Protein AF-A0A9E8QUT2-F1 (afdb_monomer_lite)

Secondary structure (DSSP, 8-state):
-PPPHHHHHHHHH---HHHHHHHH-PSS-EEEE-SSSEEEEE-SHHHHHHHHHTTTTSTT-EEEE-TT--HHHHHHHHHHHHHHS-TT-EEEEEEEETTEEEEEEEE-TT----

pLDDT: mean 87.45, std 14.87, range [41.66, 98.44]

Foldseek 3Di:
DDDDPVNVVVVVVPDALLNLVLVLVDPFWKWKFQLAAEIEIENDVVSLVVVVVVVACHPSMHIGTCVVNDSVRVSVVSVVRQVSHDQQHFYWYWYADPNDIDIGTSGHRNRDRD

Sequence (114 aa):
MKMNAYMADRAASGHAPWDLVEGALVSPAGIAWDGCHSIHVLTDPEEVGRTRSYGYGEKDTHLTVRGLRNTEELLNTVRNWFDDSCGMRFVSASGTKDGQHEITTLIAQFEEAF

Radius of gyration: 13.81 Å; chains: 1; bounding box: 34×26×42 Å

Structure (mmCIF, N/CA/C/O backbone):
data_AF-A0A9E8QUT2-F1
#
_entry.id   AF-A0A9E8QUT2-F1
#
loop_
_atom_site.group_PDB
_atom_site.id
_atom_site.type_symbol
_atom_site.label_atom_id
_atom_site.label_alt_id
_atom_site.label_comp_id
_atom_site.label_asym_id
_atom_site.label_entity_id
_atom_site.label_seq_id
_atom_site.pdbx_PDB_ins_code
_atom_site.Cartn_x
_atom_site.Cartn_y
_atom_site.Cartn_z
_atom_site.occupancy
_atom_site.B_iso_or_equiv
_atom_site.auth_seq_id
_atom_site.auth_comp_id
_atom_site.auth_asym_id
_atom_site.auth_atom_id
_atom_site.pdbx_PDB_model_num
ATOM 1 N N . MET A 1 1 ? -9.379 -9.190 26.673 1.00 41.66 1 MET A N 1
ATOM 2 C CA . MET A 1 1 ? -8.380 -8.883 25.627 1.00 41.66 1 MET A CA 1
ATOM 3 C C . MET A 1 1 ? -7.904 -7.457 25.876 1.00 41.66 1 MET A C 1
ATOM 5 O O . MET A 1 1 ? -8.758 -6.591 25.999 1.00 41.66 1 MET A O 1
ATOM 9 N N . LYS A 1 2 ? -6.607 -7.212 26.110 1.00 42.53 2 LYS A N 1
ATOM 10 C CA . LYS A 1 2 ? -6.103 -5.841 26.315 1.00 42.53 2 LYS A CA 1
ATOM 11 C C . LYS A 1 2 ? -5.917 -5.194 24.944 1.00 42.53 2 LYS A C 1
ATOM 13 O O . LYS A 1 2 ? -5.258 -5.789 24.097 1.00 42.53 2 LYS A O 1
ATOM 18 N N . MET A 1 3 ? -6.509 -4.021 24.739 1.00 43.28 3 MET A N 1
ATOM 19 C CA . MET A 1 3 ? -6.305 -3.229 23.526 1.00 43.28 3 MET A CA 1
ATOM 20 C C . MET A 1 3 ? -4.813 -2.872 23.421 1.00 43.28 3 MET A C 1
ATOM 22 O O . MET A 1 3 ? -4.233 -2.393 24.398 1.00 43.28 3 MET A O 1
ATOM 26 N N . ASN A 1 4 ? -4.182 -3.142 22.277 1.00 53.44 4 ASN A N 1
ATOM 27 C CA . ASN A 1 4 ? -2.802 -2.726 22.016 1.00 53.44 4 ASN A CA 1
ATOM 28 C C . ASN A 1 4 ? -2.737 -1.185 22.002 1.00 53.44 4 ASN A C 1
ATOM 30 O O . ASN A 1 4 ? -3.652 -0.544 21.488 1.00 53.44 4 ASN A O 1
ATOM 34 N N . ALA A 1 5 ? -1.668 -0.593 22.541 1.00 52.84 5 ALA A N 1
ATOM 35 C CA . ALA A 1 5 ? -1.459 0.858 22.590 1.00 52.84 5 ALA A CA 1
ATOM 36 C C . ALA A 1 5 ? -1.593 1.526 21.207 1.00 52.84 5 ALA A C 1
ATOM 38 O O . ALA A 1 5 ? -2.113 2.630 21.109 1.00 52.84 5 ALA A O 1
ATOM 39 N N . TYR A 1 6 ? -1.225 0.811 20.141 1.00 53.25 6 TYR A N 1
ATOM 40 C CA . TYR A 1 6 ? -1.415 1.241 18.754 1.00 53.25 6 TYR A CA 1
ATOM 41 C C . TYR A 1 6 ? -2.897 1.425 18.362 1.00 53.25 6 TYR A C 1
ATOM 43 O O . TYR A 1 6 ? -3.266 2.418 17.744 1.00 53.25 6 TYR A O 1
ATOM 51 N N . MET A 1 7 ? -3.769 0.500 18.777 1.00 55.38 7 MET A N 1
ATOM 52 C CA . MET A 1 7 ? -5.215 0.586 18.519 1.00 55.38 7 MET A CA 1
ATOM 53 C C . MET A 1 7 ? -5.867 1.706 19.339 1.00 55.38 7 MET A C 1
ATOM 55 O O . MET A 1 7 ? -6.823 2.334 18.894 1.00 55.38 7 MET A O 1
ATOM 59 N N . ALA A 1 8 ? -5.343 1.963 20.543 1.00 53.50 8 ALA A N 1
ATOM 60 C CA . ALA A 1 8 ? -5.809 3.050 21.397 1.00 53.50 8 ALA A CA 1
ATOM 61 C C . ALA A 1 8 ? -5.459 4.435 20.820 1.00 53.50 8 ALA A C 1
ATOM 63 O O . ALA A 1 8 ? -6.277 5.346 20.912 1.00 53.50 8 ALA A O 1
ATOM 64 N N . ASP A 1 9 ? -4.288 4.577 20.193 1.00 53.84 9 ASP A N 1
ATOM 65 C CA . ASP A 1 9 ? -3.853 5.814 19.532 1.00 53.84 9 ASP A CA 1
ATOM 66 C C . ASP A 1 9 ? -4.640 6.091 18.234 1.00 53.84 9 ASP A C 1
ATOM 68 O O . ASP A 1 9 ? -5.104 7.208 18.010 1.00 53.84 9 ASP A O 1
ATOM 72 N N . ARG A 1 10 ? -4.927 5.055 17.426 1.00 58.53 10 ARG A N 1
ATOM 73 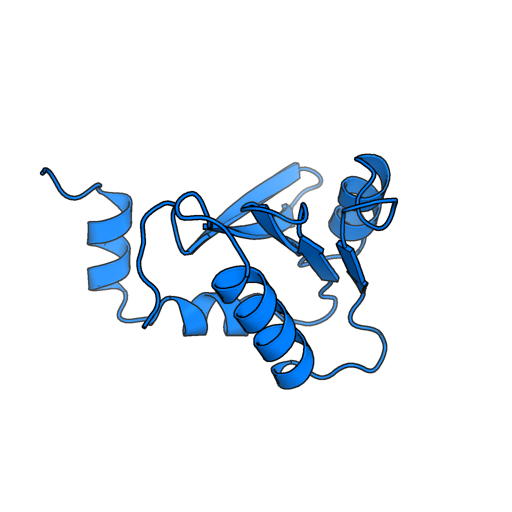C CA . ARG A 1 10 ? -5.795 5.182 16.233 1.00 58.53 10 ARG A CA 1
ATOM 74 C C . ARG A 1 10 ? -7.234 5.562 16.559 1.00 58.53 10 ARG A C 1
ATOM 76 O O . ARG A 1 10 ? -7.813 6.409 15.887 1.00 58.53 10 ARG A O 1
ATOM 83 N N . ALA A 1 11 ? -7.811 4.968 17.603 1.00 55.25 11 ALA A N 1
ATOM 84 C CA . ALA A 1 11 ? -9.147 5.346 18.057 1.00 55.25 11 ALA A CA 1
ATOM 85 C C . ALA A 1 11 ? -9.213 6.825 18.488 1.00 55.25 11 ALA A C 1
ATOM 87 O O . ALA A 1 11 ? -10.272 7.443 18.402 1.00 55.25 11 ALA A O 1
ATOM 88 N N . ALA A 1 12 ? -8.086 7.401 18.925 1.00 52.28 12 ALA A N 1
ATOM 89 C CA . ALA A 1 12 ? -7.980 8.799 19.328 1.00 52.28 12 ALA A CA 1
ATOM 90 C C . ALA A 1 12 ? -7.715 9.763 18.153 1.00 52.28 12 ALA A C 1
ATOM 92 O O . ALA A 1 12 ? -8.096 10.930 18.243 1.00 52.28 12 ALA A O 1
ATOM 93 N N . SER A 1 13 ? -7.100 9.302 17.054 1.00 57.72 13 SER A N 1
ATOM 94 C CA . SER A 1 13 ? -6.804 10.131 15.873 1.00 57.72 13 SER A CA 1
ATOM 95 C C . SER A 1 13 ? -7.995 10.314 14.923 1.00 57.72 13 SER A C 1
ATOM 97 O O . SER A 1 13 ? -7.937 11.171 14.041 1.00 57.72 13 SER A O 1
ATOM 99 N N . GLY A 1 14 ? -9.075 9.543 15.099 1.00 55.66 14 GLY A N 1
ATOM 100 C CA . GLY A 1 14 ? -10.363 9.734 14.421 1.00 55.66 14 GLY A CA 1
ATOM 101 C C . GLY A 1 14 ? -10.402 9.384 12.929 1.00 55.66 14 GLY A C 1
ATOM 102 O O . GLY A 1 14 ? -11.434 9.607 12.303 1.00 55.66 14 GLY A O 1
ATOM 103 N N . HIS A 1 15 ? -9.322 8.844 12.359 1.00 61.34 15 HIS A N 1
ATOM 104 C CA . HIS A 1 15 ? -9.282 8.422 10.956 1.00 61.34 15 HIS A CA 1
ATOM 105 C C . HIS A 1 15 ? -9.734 6.966 10.837 1.00 61.34 15 HIS A C 1
ATOM 107 O O . HIS A 1 15 ? -9.195 6.091 11.524 1.00 61.34 15 HIS A O 1
ATOM 113 N N . ALA A 1 16 ? -10.697 6.691 9.954 1.00 83.25 16 ALA A N 1
ATOM 114 C CA . ALA A 1 16 ? -11.074 5.319 9.651 1.00 83.25 16 ALA A CA 1
ATOM 115 C C . ALA A 1 16 ? -9.873 4.581 9.024 1.00 83.25 16 ALA A C 1
ATOM 117 O O . ALA A 1 16 ? -9.017 5.214 8.397 1.00 83.25 16 ALA A O 1
ATOM 118 N N . PRO A 1 17 ? -9.770 3.244 9.154 1.00 86.62 17 PRO A N 1
ATOM 119 C CA . PRO A 1 17 ? -8.620 2.507 8.633 1.00 86.62 17 PRO A CA 1
ATOM 120 C C . PRO A 1 17 ? -8.360 2.759 7.147 1.00 86.62 17 PRO A C 1
ATOM 122 O O . PRO A 1 17 ? -7.218 2.950 6.727 1.00 86.62 17 PRO A O 1
ATOM 125 N N . TRP A 1 18 ? -9.442 2.871 6.381 1.00 92.56 18 TRP A N 1
ATOM 126 C CA . TRP A 1 18 ? -9.405 3.158 4.957 1.00 92.56 18 TRP A CA 1
ATOM 127 C C . TRP A 1 18 ? -8.990 4.586 4.600 1.00 92.56 18 TRP A C 1
ATOM 129 O O . TRP A 1 18 ? -8.383 4.759 3.546 1.00 92.56 18 TRP A O 1
ATOM 139 N N . ASP A 1 19 ? -9.212 5.572 5.471 1.00 91.56 19 ASP A N 1
ATOM 140 C CA . ASP A 1 19 ? -8.754 6.949 5.239 1.00 91.56 19 ASP A CA 1
ATOM 141 C C . ASP A 1 19 ? -7.220 7.009 5.232 1.00 91.56 19 ASP A C 1
ATOM 143 O O . ASP A 1 19 ? -6.617 7.738 4.445 1.00 91.56 19 ASP A O 1
ATOM 147 N N . LEU A 1 20 ? -6.560 6.201 6.075 1.00 92.19 20 LEU A N 1
ATOM 148 C CA . LEU A 1 20 ? -5.096 6.112 6.076 1.00 92.19 20 LEU A CA 1
ATOM 149 C C . LEU A 1 20 ? -4.562 5.396 4.835 1.00 92.19 20 LEU A C 1
ATOM 151 O O . LEU A 1 20 ? -3.520 5.785 4.310 1.00 92.19 20 LEU A O 1
ATOM 155 N N . VAL A 1 21 ? -5.262 4.362 4.359 1.00 94.56 21 VAL A N 1
ATOM 156 C CA . VAL A 1 21 ? -4.905 3.681 3.106 1.00 94.56 21 VAL A CA 1
ATOM 157 C C . VAL A 1 21 ? -5.029 4.641 1.930 1.00 94.56 21 VAL A C 1
ATOM 159 O O . VAL A 1 21 ? -4.091 4.767 1.148 1.00 94.56 21 VAL A O 1
ATOM 162 N N . GLU A 1 22 ? -6.145 5.362 1.830 1.00 93.81 22 GLU A N 1
ATOM 163 C CA . GLU A 1 22 ? -6.355 6.373 0.796 1.00 93.81 22 GLU A CA 1
ATOM 164 C C . GLU A 1 22 ? -5.298 7.483 0.863 1.00 93.81 22 GLU A C 1
ATOM 166 O O . GLU A 1 22 ? -4.687 7.818 -0.154 1.00 93.81 22 GLU A O 1
ATOM 171 N N . GLY A 1 23 ? -5.012 7.993 2.065 1.00 92.06 23 GLY A N 1
ATOM 172 C CA . GLY A 1 23 ? -3.983 9.006 2.291 1.00 92.06 23 GLY A CA 1
ATOM 173 C C . GLY A 1 23 ? -2.565 8.543 1.941 1.00 92.06 23 GLY A C 1
ATOM 174 O O . GLY A 1 23 ? -1.743 9.359 1.532 1.00 92.06 23 GLY A O 1
ATOM 175 N N . ALA A 1 24 ? -2.269 7.244 2.047 1.00 93.44 24 ALA A N 1
ATOM 176 C CA . ALA A 1 24 ? -0.977 6.679 1.657 1.00 93.44 24 ALA A CA 1
ATOM 177 C C . ALA A 1 24 ? -0.834 6.486 0.138 1.00 93.44 24 ALA A C 1
ATOM 179 O O . ALA A 1 24 ? 0.284 6.410 -0.370 1.00 93.44 24 ALA A O 1
ATOM 180 N N . LEU A 1 25 ? -1.936 6.448 -0.617 1.00 93.31 25 LEU A N 1
ATOM 181 C CA . LEU A 1 25 ? -1.937 6.287 -2.077 1.00 93.31 25 LEU A CA 1
ATOM 182 C C . LEU A 1 25 ? -1.566 7.585 -2.821 1.00 93.31 25 LEU A C 1
ATOM 184 O O . LEU A 1 25 ? -2.069 7.858 -3.917 1.00 93.31 25 LEU A O 1
ATOM 188 N N . VAL A 1 26 ? -0.660 8.385 -2.259 1.00 82.38 26 VAL A N 1
ATOM 189 C CA . VAL A 1 26 ? -0.125 9.607 -2.869 1.00 82.38 26 VAL A CA 1
ATOM 190 C C . VAL A 1 26 ? 0.900 9.287 -3.952 1.00 82.38 26 VAL A C 1
ATOM 192 O O . VAL A 1 26 ? 1.620 8.297 -3.896 1.00 82.38 26 VAL A O 1
ATOM 195 N N . SER A 1 27 ? 0.946 10.117 -4.992 1.00 70.88 27 SER A N 1
ATOM 196 C CA . SER A 1 27 ? 1.872 9.904 -6.103 1.00 70.88 27 SER A CA 1
ATOM 197 C C . SER A 1 27 ? 3.316 10.254 -5.708 1.00 70.88 27 SER A C 1
ATOM 199 O O . SER A 1 27 ? 3.520 11.332 -5.150 1.00 70.88 27 SER A O 1
ATOM 201 N N . PRO A 1 28 ? 4.320 9.448 -6.106 1.00 71.19 28 PRO A N 1
ATOM 202 C CA . PRO A 1 28 ? 4.201 8.181 -6.833 1.00 71.19 28 PRO A CA 1
ATOM 203 C C . PRO A 1 28 ? 3.904 7.003 -5.891 1.00 71.19 28 PRO A C 1
ATOM 205 O O . PRO A 1 28 ? 4.718 6.675 -5.042 1.00 71.19 28 PRO A O 1
ATOM 208 N N . ALA A 1 29 ? 2.776 6.321 -6.109 1.00 79.38 29 ALA A N 1
ATOM 209 C CA . ALA A 1 29 ? 2.406 5.135 -5.339 1.00 79.38 29 ALA A CA 1
ATOM 210 C C . ALA A 1 29 ? 2.571 3.848 -6.168 1.00 79.38 29 ALA A C 1
ATOM 212 O O . ALA A 1 29 ? 2.308 3.819 -7.375 1.00 79.38 29 ALA A O 1
ATOM 213 N N . GLY A 1 30 ? 2.954 2.760 -5.517 1.00 95.38 30 GLY A N 1
ATOM 214 C CA . GLY A 1 30 ? 2.722 1.388 -5.955 1.00 95.38 30 GLY A CA 1
ATOM 215 C C . GLY A 1 30 ? 1.889 0.646 -4.916 1.00 95.38 30 GLY A C 1
ATOM 216 O O . GLY A 1 30 ? 1.748 1.104 -3.788 1.00 95.38 30 GLY A O 1
ATOM 217 N N . ILE A 1 31 ? 1.332 -0.497 -5.288 1.00 98.00 31 ILE A N 1
ATOM 218 C CA . ILE A 1 31 ? 0.674 -1.415 -4.360 1.00 98.00 31 ILE A CA 1
ATOM 219 C C . ILE A 1 31 ? 1.147 -2.839 -4.636 1.00 98.00 31 ILE A C 1
ATOM 221 O O . ILE A 1 31 ? 1.360 -3.211 -5.794 1.00 98.00 31 ILE A O 1
ATOM 225 N N . ALA A 1 32 ? 1.309 -3.633 -3.587 1.00 98.19 32 ALA A N 1
ATOM 226 C CA . ALA A 1 32 ? 1.739 -5.018 -3.681 1.00 98.19 32 ALA A CA 1
ATOM 227 C C . ALA A 1 32 ? 0.930 -5.916 -2.744 1.00 98.19 32 ALA A C 1
ATOM 229 O O . ALA A 1 32 ? 0.497 -5.466 -1.685 1.00 98.19 32 ALA A O 1
ATOM 230 N N . TRP A 1 33 ? 0.733 -7.170 -3.140 1.00 98.44 33 TRP A N 1
ATOM 231 C CA . TRP A 1 33 ? 0.025 -8.178 -2.353 1.00 98.44 33 TRP A CA 1
ATOM 232 C C . TRP A 1 33 ? 0.669 -9.548 -2.532 1.00 98.44 33 TRP A C 1
ATOM 234 O O . TRP A 1 33 ? 1.025 -9.927 -3.649 1.00 98.44 33 TRP A O 1
ATOM 244 N N . ASP A 1 34 ? 0.839 -10.280 -1.433 1.00 97.31 34 ASP A N 1
ATOM 245 C CA . ASP A 1 34 ? 1.476 -11.605 -1.414 1.00 97.31 34 ASP A CA 1
ATOM 246 C C . ASP A 1 34 ? 0.548 -12.741 -1.877 1.00 97.31 34 ASP A C 1
ATOM 248 O O . ASP A 1 34 ? 0.947 -13.902 -1.856 1.00 97.31 34 ASP A O 1
ATOM 252 N N . GLY A 1 35 ? -0.690 -12.412 -2.262 1.00 96.56 35 GLY A N 1
ATOM 253 C CA . GLY A 1 35 ? -1.713 -13.384 -2.637 1.00 96.56 35 GLY A CA 1
ATOM 254 C C . GLY A 1 35 ? -2.445 -14.013 -1.445 1.00 96.56 35 GLY A C 1
ATOM 255 O O . GLY A 1 35 ? -3.211 -14.955 -1.645 1.00 96.56 35 GLY A O 1
ATOM 256 N N . CYS A 1 36 ? -2.221 -13.547 -0.205 1.00 96.62 36 CYS A N 1
ATOM 257 C CA . CYS A 1 36 ? -2.836 -14.150 0.977 1.00 96.62 36 CYS A CA 1
ATOM 258 C C . CYS A 1 36 ? -3.186 -13.199 2.134 1.00 96.62 36 CYS A C 1
ATOM 260 O O . CYS A 1 36 ? -4.296 -13.298 2.652 1.00 96.62 36 CYS A O 1
ATOM 262 N N . HIS A 1 37 ? -2.264 -12.372 2.633 1.00 96.62 37 HIS A N 1
ATOM 263 C CA . HIS A 1 37 ? -2.496 -11.551 3.836 1.00 96.62 37 HIS A CA 1
ATOM 264 C C . HIS A 1 37 ? -1.588 -10.323 3.996 1.00 96.62 37 HIS A C 1
ATOM 266 O O . HIS A 1 37 ? -1.863 -9.484 4.854 1.00 96.62 37 HIS A O 1
ATOM 272 N N . SER A 1 38 ? -0.539 -10.172 3.192 1.00 97.25 38 SER A N 1
ATOM 273 C CA . SER A 1 38 ? 0.372 -9.026 3.285 1.00 97.25 38 SER A CA 1
ATOM 274 C C . SER A 1 38 ? 0.111 -8.062 2.137 1.00 97.25 38 SER A C 1
ATOM 276 O O . SER A 1 38 ? 0.373 -8.396 0.981 1.00 97.25 38 SER A O 1
ATOM 278 N N . ILE A 1 39 ? -0.414 -6.872 2.445 1.00 98.31 39 ILE A N 1
ATOM 279 C CA . ILE A 1 39 ? -0.671 -5.819 1.456 1.00 98.31 39 ILE A CA 1
ATOM 280 C C . ILE A 1 39 ? 0.182 -4.591 1.776 1.00 98.31 39 ILE A C 1
ATOM 282 O O . ILE A 1 39 ? 0.205 -4.105 2.909 1.00 98.31 39 ILE A O 1
ATOM 286 N N . HIS A 1 40 ? 0.862 -4.062 0.763 1.00 97.81 40 HIS A N 1
ATOM 287 C CA . HIS A 1 40 ? 1.788 -2.942 0.899 1.00 97.81 40 HIS A CA 1
ATOM 288 C C . HIS A 1 40 ? 1.426 -1.804 -0.056 1.00 97.81 40 HIS A C 1
ATOM 290 O O . HIS A 1 40 ? 1.276 -2.022 -1.255 1.00 97.81 40 HIS A O 1
ATOM 296 N N . VAL A 1 41 ? 1.337 -0.583 0.466 1.00 97.56 41 VAL A N 1
ATOM 297 C CA . VAL A 1 41 ? 1.327 0.671 -0.292 1.00 97.56 41 VAL A CA 1
ATOM 298 C C . VAL A 1 41 ? 2.760 1.195 -0.338 1.00 97.56 41 VAL A C 1
ATOM 300 O O . VAL A 1 41 ? 3.364 1.451 0.694 1.00 97.56 41 VAL A O 1
ATOM 303 N N . LEU A 1 42 ? 3.323 1.330 -1.530 1.00 96.94 42 LEU A N 1
ATOM 304 C CA . LEU A 1 42 ? 4.714 1.715 -1.766 1.00 96.94 42 LEU A CA 1
ATOM 305 C C . LEU A 1 42 ? 4.733 3.201 -2.124 1.00 96.94 42 LEU A C 1
ATOM 307 O O . LEU A 1 42 ? 4.272 3.559 -3.203 1.00 96.94 42 LEU A O 1
ATOM 311 N N . THR A 1 43 ? 5.196 4.070 -1.230 1.00 94.50 43 THR A N 1
ATOM 312 C CA . THR A 1 43 ? 5.004 5.530 -1.349 1.00 94.50 43 THR A CA 1
ATOM 313 C C . THR A 1 43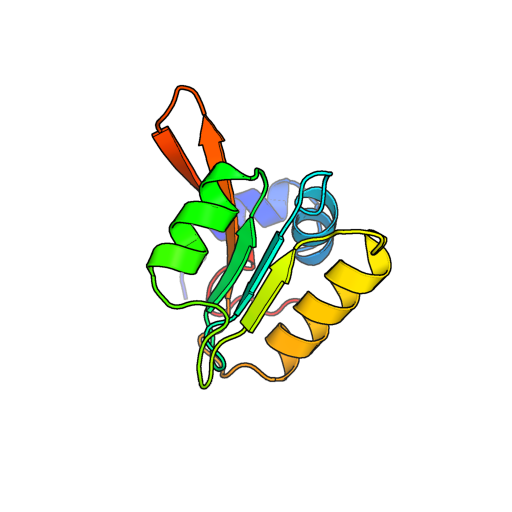 ? 6.061 6.236 -2.196 1.00 94.50 43 THR A C 1
ATOM 315 O O . THR A 1 43 ? 5.999 7.451 -2.380 1.00 94.50 43 THR A O 1
ATOM 318 N N . ASP A 1 44 ? 7.052 5.497 -2.691 1.00 93.56 44 ASP A N 1
ATOM 319 C CA . ASP A 1 44 ? 8.089 6.015 -3.572 1.00 93.56 44 ASP A CA 1
ATOM 320 C C . ASP A 1 44 ? 8.633 4.927 -4.524 1.00 93.56 44 ASP A C 1
ATOM 322 O O . ASP A 1 44 ? 8.365 3.730 -4.352 1.00 93.56 44 ASP A O 1
ATOM 326 N N . PRO A 1 45 ? 9.390 5.314 -5.570 1.00 93.38 45 PRO A N 1
ATOM 327 C CA . PRO A 1 45 ? 9.913 4.366 -6.549 1.00 93.38 45 PRO A CA 1
ATOM 328 C C . PRO A 1 45 ? 10.991 3.418 -6.005 1.00 93.38 45 PRO A C 1
ATOM 330 O O . PRO A 1 45 ? 11.183 2.344 -6.580 1.00 93.38 45 PRO A O 1
ATOM 333 N N . GLU A 1 46 ? 11.706 3.791 -4.939 1.00 94.62 46 GLU A N 1
ATOM 334 C CA . GLU A 1 46 ? 12.720 2.928 -4.331 1.00 94.62 46 GLU A CA 1
ATOM 335 C C . GLU A 1 46 ? 12.052 1.712 -3.688 1.00 94.62 46 GLU A C 1
ATOM 337 O O . GLU A 1 46 ? 12.468 0.577 -3.932 1.00 94.62 46 GLU A O 1
ATOM 342 N N . GLU A 1 47 ? 10.945 1.924 -2.978 1.00 95.44 47 GLU A N 1
ATOM 343 C CA . GLU A 1 47 ? 10.150 0.844 -2.392 1.00 95.44 47 GLU A CA 1
ATOM 344 C C . GLU A 1 47 ? 9.512 -0.058 -3.452 1.00 95.44 47 GLU A C 1
ATOM 346 O O . GLU A 1 47 ? 9.431 -1.273 -3.263 1.00 95.44 47 GLU A O 1
ATOM 351 N N . VAL A 1 48 ? 9.139 0.481 -4.619 1.00 95.19 48 VAL A N 1
ATOM 352 C CA . VAL A 1 48 ? 8.714 -0.340 -5.770 1.00 95.19 48 VAL A CA 1
ATOM 353 C C . VAL A 1 48 ? 9.841 -1.263 -6.234 1.00 95.19 48 VAL A C 1
ATOM 355 O O . VAL A 1 48 ? 9.616 -2.458 -6.441 1.00 95.19 48 VAL A O 1
ATOM 358 N N . GLY A 1 49 ? 11.055 -0.729 -6.392 1.00 94.44 49 GLY A N 1
ATOM 359 C CA . GLY A 1 49 ? 12.227 -1.513 -6.783 1.00 94.44 49 GLY A CA 1
ATOM 360 C C . GLY A 1 49 ? 12.580 -2.582 -5.750 1.00 94.44 49 GLY A C 1
ATOM 361 O O . GLY A 1 49 ? 12.796 -3.742 -6.106 1.00 94.44 49 GLY A O 1
ATOM 362 N N . ARG A 1 50 ? 12.569 -2.210 -4.467 1.00 95.44 50 ARG A N 1
ATOM 363 C CA . ARG A 1 50 ? 12.851 -3.113 -3.351 1.00 95.44 50 ARG A CA 1
ATOM 364 C C . ARG A 1 50 ? 11.826 -4.240 -3.262 1.00 95.44 50 ARG A C 1
ATOM 366 O O . ARG A 1 50 ? 12.210 -5.404 -3.233 1.00 95.44 50 ARG A O 1
ATOM 373 N N . THR A 1 51 ? 10.537 -3.919 -3.331 1.00 95.25 51 THR A N 1
ATOM 374 C CA . THR A 1 51 ? 9.452 -4.913 -3.281 1.00 95.25 51 THR A CA 1
ATOM 375 C C . THR A 1 51 ? 9.518 -5.866 -4.477 1.00 95.25 51 THR A C 1
ATOM 377 O O . THR A 1 51 ? 9.397 -7.079 -4.309 1.00 95.25 51 THR A O 1
ATOM 380 N N . ARG A 1 52 ? 9.816 -5.357 -5.682 1.00 95.88 52 ARG A N 1
ATOM 381 C CA . ARG A 1 52 ? 10.078 -6.209 -6.852 1.00 95.88 52 ARG A CA 1
ATOM 382 C C . ARG A 1 52 ? 11.261 -7.153 -6.624 1.00 95.88 52 ARG A C 1
ATOM 384 O O . ARG A 1 52 ? 11.182 -8.310 -7.013 1.00 95.88 52 ARG A O 1
ATOM 391 N N . SER A 1 53 ? 12.339 -6.692 -5.985 1.00 95.56 53 SER A N 1
ATOM 392 C CA . SER A 1 53 ? 13.507 -7.540 -5.686 1.00 95.56 53 SER A CA 1
ATOM 393 C C . SER A 1 53 ? 13.196 -8.694 -4.725 1.00 95.56 53 SER A C 1
ATOM 395 O O . SER A 1 53 ? 13.913 -9.691 -4.715 1.00 95.56 53 SER A O 1
ATOM 397 N N . TYR A 1 54 ? 12.104 -8.587 -3.960 1.00 94.19 54 TYR A N 1
ATOM 398 C CA . TYR A 1 54 ? 11.588 -9.657 -3.107 1.00 94.19 54 TYR A CA 1
ATOM 399 C C . TYR A 1 54 ? 10.685 -10.653 -3.855 1.00 94.19 54 TYR A C 1
ATOM 401 O O . TYR A 1 54 ? 10.173 -11.580 -3.235 1.00 94.19 54 TYR A O 1
ATOM 409 N N . GLY A 1 55 ? 10.488 -10.481 -5.167 1.00 94.31 55 GLY A N 1
ATOM 410 C CA . GLY A 1 55 ? 9.699 -11.379 -6.017 1.00 94.31 55 GLY A CA 1
ATOM 411 C C . GLY A 1 55 ? 8.234 -10.972 -6.199 1.00 94.31 55 GLY A C 1
ATOM 412 O O . GLY A 1 55 ? 7.477 -11.700 -6.836 1.00 94.31 55 GLY A O 1
ATOM 413 N N . TYR A 1 56 ? 7.804 -9.813 -5.683 1.00 95.19 56 TYR A N 1
ATOM 414 C CA . TYR A 1 56 ? 6.435 -9.342 -5.913 1.00 95.19 56 TYR A CA 1
ATOM 415 C C . TYR A 1 56 ? 6.199 -8.972 -7.381 1.00 95.19 56 TYR A C 1
ATOM 417 O O . TYR A 1 56 ? 6.986 -8.248 -8.000 1.00 95.19 56 TYR A O 1
ATOM 425 N N . GLY A 1 57 ? 5.055 -9.409 -7.910 1.00 92.38 57 GLY A N 1
ATOM 426 C CA . GLY A 1 57 ? 4.713 -9.294 -9.330 1.00 92.38 57 GLY A CA 1
ATOM 427 C C . GLY A 1 57 ? 5.160 -10.498 -10.162 1.00 92.38 57 GLY A C 1
ATOM 428 O O . GLY A 1 57 ? 5.023 -10.470 -11.386 1.00 92.38 57 GLY A O 1
ATOM 429 N N . GLU A 1 58 ? 5.685 -11.538 -9.512 1.00 92.50 58 GLU A N 1
ATOM 430 C CA . GLU A 1 58 ? 5.913 -12.857 -10.097 1.00 92.50 58 GLU A CA 1
ATOM 431 C C . GLU A 1 58 ? 4.742 -13.806 -9.779 1.00 92.50 58 GLU A C 1
ATOM 433 O O . GLU A 1 58 ? 3.645 -13.373 -9.428 1.00 92.50 58 GLU A O 1
ATOM 438 N N . LYS A 1 59 ? 4.935 -15.118 -9.950 1.00 88.12 59 LYS A N 1
ATOM 439 C CA . LYS A 1 59 ? 3.868 -16.107 -9.769 1.00 88.12 59 LYS A CA 1
ATOM 440 C C . LYS A 1 59 ? 3.260 -16.012 -8.360 1.00 88.12 59 LYS A C 1
ATOM 442 O O . LYS A 1 59 ? 3.990 -15.970 -7.376 1.00 88.12 59 LYS A O 1
ATOM 447 N N . ASP A 1 60 ? 1.930 -16.021 -8.298 1.00 90.50 60 ASP A N 1
ATOM 448 C 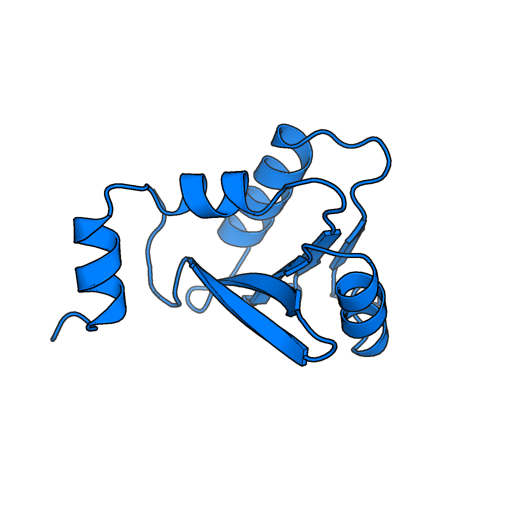CA . ASP A 1 60 ? 1.123 -16.028 -7.070 1.00 90.50 60 ASP A CA 1
ATOM 449 C C . ASP A 1 60 ? 1.253 -14.757 -6.194 1.00 90.50 60 ASP A C 1
ATOM 451 O O . ASP A 1 60 ? 0.682 -14.706 -5.110 1.00 90.50 60 ASP A O 1
ATOM 455 N N . THR A 1 61 ? 1.933 -13.704 -6.672 1.00 95.75 61 THR A N 1
ATOM 456 C CA . THR A 1 61 ? 2.014 -12.389 -6.009 1.00 95.75 61 THR A CA 1
ATOM 457 C C . THR A 1 61 ? 1.677 -11.260 -6.979 1.00 95.75 61 THR A C 1
ATOM 459 O O . THR A 1 61 ? 1.695 -11.415 -8.201 1.00 95.75 61 THR A O 1
ATOM 462 N N . HIS A 1 62 ? 1.379 -10.079 -6.445 1.00 97.38 62 HIS A N 1
ATOM 463 C CA . HIS A 1 62 ? 0.947 -8.937 -7.236 1.00 97.38 62 HIS A CA 1
ATOM 464 C C . HIS A 1 62 ? 1.781 -7.700 -6.927 1.00 97.38 62 HIS A C 1
ATOM 466 O O . HIS A 1 62 ? 2.062 -7.389 -5.773 1.00 97.38 62 HIS A O 1
ATOM 472 N N . LEU A 1 63 ? 2.134 -6.961 -7.978 1.00 97.12 63 LEU A N 1
ATOM 473 C CA . LEU A 1 63 ? 2.764 -5.649 -7.894 1.00 97.12 63 LEU A CA 1
ATOM 474 C C . LEU A 1 63 ? 2.170 -4.757 -8.981 1.00 97.12 63 LEU A C 1
ATOM 476 O O . LEU A 1 63 ? 2.326 -5.022 -10.173 1.00 97.12 63 LEU A O 1
ATOM 480 N N . THR A 1 64 ? 1.506 -3.683 -8.572 1.00 95.38 64 THR A N 1
ATOM 481 C CA . THR A 1 64 ? 0.959 -2.665 -9.469 1.00 95.38 64 THR A CA 1
ATOM 482 C C . THR A 1 64 ? 1.631 -1.335 -9.178 1.00 95.38 64 THR A C 1
ATOM 484 O O . THR A 1 64 ? 1.593 -0.838 -8.059 1.00 95.38 64 T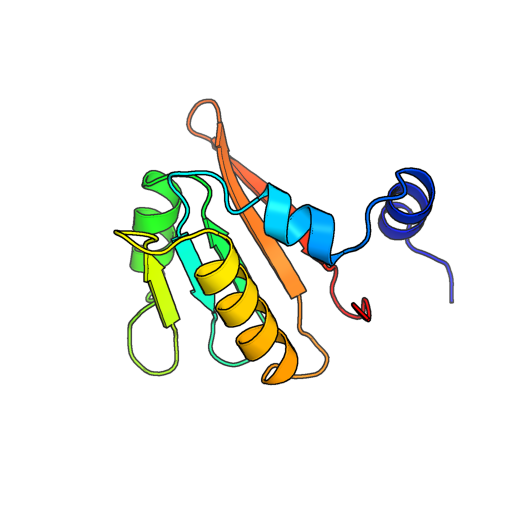HR A O 1
ATOM 487 N N . VAL A 1 65 ? 2.225 -0.724 -10.198 1.00 92.69 65 VAL A N 1
ATOM 488 C CA . VAL A 1 65 ? 2.703 0.664 -10.124 1.00 92.69 65 VAL A CA 1
ATOM 489 C C . VAL A 1 65 ? 1.573 1.575 -10.599 1.00 92.69 65 VAL A C 1
ATOM 491 O O . VAL A 1 65 ? 0.903 1.227 -11.573 1.00 92.69 65 VAL A O 1
ATOM 494 N N . ARG A 1 66 ? 1.356 2.730 -9.946 1.00 89.44 66 ARG A N 1
ATOM 495 C CA . ARG A 1 66 ? 0.244 3.653 -10.253 1.00 89.44 66 ARG A CA 1
ATOM 496 C C . ARG A 1 66 ? 0.092 3.917 -11.751 1.00 89.44 66 ARG A C 1
ATOM 498 O O . ARG A 1 66 ? -0.998 3.751 -12.286 1.00 89.44 66 ARG A O 1
ATOM 505 N N . GLY A 1 67 ? 1.169 4.284 -12.449 1.00 85.06 67 GLY A N 1
ATOM 506 C CA . GLY A 1 67 ? 1.086 4.635 -13.871 1.00 85.06 67 GLY A CA 1
ATOM 507 C C . GLY A 1 67 ? 0.045 5.738 -14.107 1.00 85.06 67 GLY A C 1
ATOM 508 O O . GLY A 1 67 ? 0.131 6.795 -13.489 1.00 85.06 67 GLY A O 1
ATOM 509 N N . LEU A 1 68 ? -0.947 5.475 -14.967 1.00 82.38 68 LEU A N 1
ATOM 510 C CA . LEU A 1 68 ? -2.082 6.377 -15.232 1.00 82.38 68 LEU A CA 1
ATOM 511 C C . LEU A 1 68 ? -3.290 6.160 -14.301 1.00 82.38 68 LEU A C 1
ATOM 513 O O . LEU A 1 68 ? -4.297 6.848 -14.454 1.00 82.38 68 LEU A O 1
ATOM 517 N N . ARG A 1 69 ? -3.213 5.213 -13.357 1.00 89.19 69 ARG A N 1
ATOM 518 C CA . ARG A 1 69 ? -4.312 4.909 -12.434 1.00 89.19 69 ARG A CA 1
ATOM 519 C C . ARG A 1 69 ? -4.533 6.056 -11.457 1.00 89.19 69 ARG A C 1
ATOM 521 O O . ARG A 1 69 ? -3.583 6.686 -10.972 1.00 89.19 69 ARG A O 1
ATOM 528 N N . ASN A 1 70 ? -5.795 6.315 -11.145 1.00 91.88 70 ASN A N 1
ATOM 529 C CA . ASN A 1 70 ? -6.161 7.293 -10.125 1.00 91.88 70 ASN A CA 1
ATOM 530 C C . ASN A 1 70 ? -6.151 6.661 -8.713 1.00 91.88 70 ASN A C 1
ATOM 532 O O . ASN A 1 70 ? -5.923 5.461 -8.552 1.00 91.88 70 ASN A O 1
ATOM 536 N N . THR A 1 71 ? -6.331 7.486 -7.676 1.00 93.19 71 THR A N 1
ATOM 537 C CA . THR A 1 71 ? -6.322 7.027 -6.274 1.00 93.19 71 THR A CA 1
ATOM 538 C C . THR A 1 71 ? -7.439 6.025 -5.995 1.00 93.19 71 THR A C 1
ATOM 540 O O . THR A 1 71 ? -7.186 5.006 -5.363 1.00 93.19 71 THR A O 1
ATOM 543 N N . GLU A 1 72 ? -8.643 6.281 -6.509 1.00 94.12 72 GLU A N 1
ATOM 544 C CA . GLU A 1 72 ? -9.823 5.434 -6.310 1.00 94.12 72 GLU A CA 1
ATOM 545 C C . GLU A 1 72 ? -9.617 4.028 -6.893 1.00 94.12 72 GLU A C 1
ATOM 547 O O . GLU A 1 72 ? -9.898 3.032 -6.234 1.00 94.12 72 GLU A O 1
ATOM 552 N N . GLU A 1 73 ? -9.043 3.917 -8.092 1.00 95.19 73 GLU A N 1
ATOM 553 C CA . GLU A 1 73 ? -8.728 2.630 -8.725 1.00 95.19 73 GLU A CA 1
ATOM 554 C C . GLU A 1 73 ? -7.740 1.796 -7.897 1.00 95.19 73 GLU A C 1
ATOM 556 O O . GLU A 1 73 ? -7.907 0.580 -7.756 1.00 95.19 73 GLU A O 1
ATOM 561 N N . LEU A 1 74 ? -6.703 2.432 -7.342 1.00 95.94 74 LEU A N 1
ATOM 562 C CA . LEU A 1 74 ? -5.738 1.748 -6.481 1.00 95.94 74 LEU A CA 1
ATOM 563 C C . LEU A 1 74 ? -6.363 1.370 -5.138 1.00 95.94 74 LEU A C 1
ATOM 565 O O . LEU A 1 74 ? -6.164 0.248 -4.681 1.00 95.94 74 LEU A O 1
ATOM 569 N N . LEU A 1 75 ? -7.151 2.266 -4.542 1.00 95.81 75 LEU A N 1
ATOM 570 C CA . LEU A 1 75 ? -7.85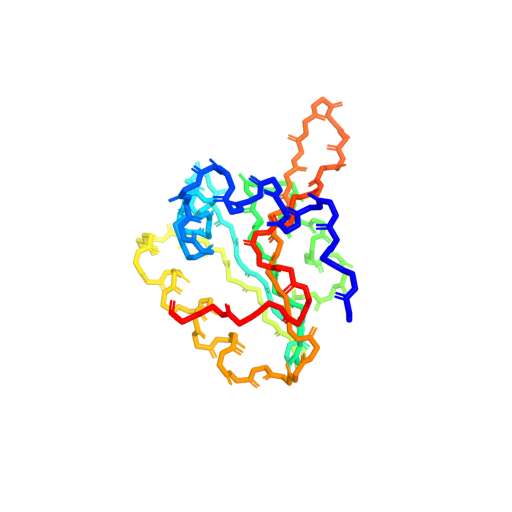2 2.014 -3.285 1.00 95.81 75 LEU A CA 1
ATOM 571 C C . LEU A 1 75 ? -8.815 0.833 -3.423 1.00 95.81 75 LEU A C 1
ATOM 573 O O . LEU A 1 75 ? -8.791 -0.075 -2.598 1.00 95.81 75 LEU A O 1
ATOM 577 N N . ASN A 1 76 ? -9.596 0.796 -4.502 1.00 96.38 76 ASN A N 1
ATOM 578 C CA . ASN A 1 76 ? -10.488 -0.320 -4.806 1.00 96.38 76 ASN A CA 1
ATOM 579 C C . ASN A 1 76 ? -9.713 -1.627 -5.016 1.00 96.38 76 ASN A C 1
ATOM 581 O O . ASN A 1 76 ? -10.158 -2.681 -4.575 1.00 96.38 76 ASN A O 1
ATOM 585 N N . THR A 1 77 ? -8.526 -1.572 -5.627 1.00 97.44 77 THR A N 1
ATOM 586 C CA . THR A 1 77 ? -7.664 -2.758 -5.764 1.00 97.44 77 THR A CA 1
ATOM 587 C C . THR A 1 77 ? -7.192 -3.270 -4.400 1.00 97.44 77 THR A C 1
ATOM 589 O O . THR A 1 77 ? -7.271 -4.466 -4.141 1.00 97.44 77 THR A O 1
ATOM 592 N N . VAL A 1 78 ? -6.754 -2.374 -3.507 1.00 97.56 78 VAL A N 1
ATOM 593 C CA . VAL A 1 78 ? -6.331 -2.734 -2.143 1.00 97.56 78 VAL A CA 1
ATOM 594 C C . VAL A 1 78 ? -7.495 -3.302 -1.329 1.00 97.56 78 VAL A C 1
ATOM 596 O O . VAL A 1 78 ? -7.300 -4.284 -0.618 1.00 97.56 78 VAL A O 1
ATOM 599 N N . ARG A 1 79 ? -8.703 -2.736 -1.459 1.00 97.00 79 ARG A N 1
ATOM 600 C CA . ARG A 1 79 ? -9.923 -3.272 -0.831 1.00 97.00 79 ARG A CA 1
ATOM 601 C C . ARG A 1 79 ? -10.217 -4.694 -1.295 1.00 97.00 79 ARG A C 1
ATOM 603 O O . ARG A 1 79 ? -10.351 -5.572 -0.456 1.00 97.00 79 ARG A O 1
ATOM 610 N N . ASN A 1 80 ? -10.210 -4.934 -2.606 1.00 97.31 80 ASN A N 1
ATOM 611 C CA . ASN A 1 80 ? -10.447 -6.271 -3.152 1.00 97.31 80 ASN A CA 1
ATOM 612 C C . ASN A 1 80 ? -9.409 -7.283 -2.646 1.00 97.31 80 ASN A C 1
ATOM 614 O O . ASN A 1 80 ? -9.775 -8.363 -2.203 1.00 97.31 80 ASN A O 1
ATOM 618 N N . TRP A 1 81 ? -8.119 -6.925 -2.635 1.00 97.75 81 TRP A N 1
ATOM 619 C CA . TRP A 1 81 ? -7.081 -7.795 -2.071 1.00 97.75 81 TRP A CA 1
ATOM 620 C C . TRP A 1 81 ? -7.272 -8.061 -0.581 1.00 97.75 81 TRP A C 1
ATOM 622 O O . TRP A 1 81 ? -6.998 -9.165 -0.120 1.00 97.75 81 TRP A O 1
ATOM 632 N N . PHE A 1 82 ? -7.722 -7.066 0.182 1.00 96.56 82 PHE A N 1
ATOM 633 C CA . PHE A 1 82 ? -8.013 -7.233 1.601 1.00 96.56 82 PHE A CA 1
ATOM 634 C C . PHE A 1 82 ? -9.196 -8.184 1.812 1.00 96.56 82 PHE A C 1
ATOM 636 O O . PHE A 1 82 ? -9.094 -9.090 2.633 1.00 96.56 82 PHE A O 1
ATOM 643 N N . ASP A 1 83 ? -10.271 -8.046 1.040 1.00 95.75 83 ASP A N 1
ATOM 644 C CA . ASP A 1 83 ? -11.437 -8.934 1.109 1.00 95.75 83 ASP A CA 1
ATOM 645 C C . ASP A 1 83 ? -11.104 -10.375 0.681 1.00 95.75 83 ASP A C 1
ATOM 647 O O . ASP A 1 83 ? -11.589 -11.329 1.291 1.00 95.75 83 ASP A O 1
ATOM 651 N N . ASP A 1 84 ? -10.220 -10.540 -0.309 1.00 96.69 84 ASP A N 1
ATOM 652 C CA . ASP A 1 84 ? -9.730 -11.845 -0.778 1.00 96.69 84 ASP A CA 1
ATOM 653 C C . ASP A 1 84 ? -8.690 -12.477 0.170 1.00 96.69 84 ASP A C 1
ATOM 655 O O . ASP A 1 84 ? -8.334 -13.652 0.033 1.00 96.69 84 ASP A O 1
ATOM 659 N N . SER A 1 85 ? -8.178 -11.713 1.138 1.00 96.69 85 SER A N 1
ATOM 660 C CA . SER A 1 85 ? -7.142 -12.170 2.059 1.00 96.69 85 SER A CA 1
ATOM 661 C C . SER A 1 85 ? -7.704 -12.973 3.236 1.00 96.69 85 SER A C 1
ATOM 663 O O . SER A 1 85 ? -8.828 -12.788 3.701 1.00 96.69 85 SER A O 1
ATOM 665 N N . CYS A 1 86 ? -6.881 -13.861 3.796 1.00 95.44 86 CYS A N 1
ATOM 666 C CA . CYS A 1 86 ? -7.254 -14.620 4.989 1.00 95.44 86 CYS A CA 1
ATOM 667 C C . CYS A 1 86 ? -7.311 -13.737 6.256 1.00 95.44 86 CYS A C 1
ATOM 669 O O . CYS A 1 86 ? -6.942 -12.564 6.259 1.00 95.44 86 CYS A O 1
ATOM 671 N N . GLY A 1 87 ? -7.728 -14.309 7.390 1.00 93.12 87 GLY A N 1
ATOM 672 C CA . GLY A 1 87 ? -7.900 -13.569 8.652 1.00 93.12 87 GLY A CA 1
ATOM 673 C C . GLY A 1 87 ? -6.633 -12.924 9.237 1.00 93.12 87 GLY A C 1
ATOM 674 O O . GLY A 1 87 ? -6.741 -12.124 10.160 1.00 93.12 87 GLY A O 1
ATOM 675 N N . MET A 1 88 ? -5.443 -13.242 8.715 1.00 94.88 88 MET A N 1
ATOM 676 C CA . MET A 1 88 ? -4.171 -12.620 9.122 1.00 94.88 88 MET A CA 1
ATOM 677 C C . MET A 1 88 ? -3.841 -11.348 8.327 1.00 94.88 88 MET A C 1
ATOM 679 O O . MET A 1 88 ? -2.734 -10.824 8.444 1.00 94.88 88 MET A O 1
ATOM 683 N N . ARG A 1 89 ? -4.775 -10.879 7.493 1.00 95.88 89 ARG A N 1
ATOM 684 C CA . ARG A 1 89 ? -4.587 -9.731 6.609 1.00 95.88 89 ARG A CA 1
ATOM 685 C C . ARG A 1 89 ? -4.199 -8.451 7.338 1.00 95.88 89 ARG A C 1
ATOM 687 O O . ARG A 1 89 ? -4.684 -8.177 8.435 1.00 95.88 89 ARG A O 1
ATOM 694 N N . PHE A 1 90 ? -3.347 -7.661 6.699 1.00 96.44 90 PHE A N 1
ATOM 695 C CA . PHE A 1 90 ? -2.985 -6.315 7.127 1.00 96.44 90 PHE A CA 1
ATOM 696 C C . PHE A 1 90 ? -2.603 -5.451 5.926 1.00 96.44 90 PHE A C 1
ATOM 698 O O . PHE A 1 90 ? -2.297 -5.959 4.847 1.00 96.44 90 PHE A O 1
ATOM 705 N N . VAL A 1 91 ? -2.587 -4.135 6.138 1.00 97.56 91 VAL A N 1
ATOM 706 C CA . VAL A 1 91 ? -2.120 -3.164 5.145 1.00 97.56 91 VAL A CA 1
ATOM 707 C C . VAL A 1 91 ? -1.043 -2.288 5.775 1.00 97.56 91 VAL A C 1
ATOM 709 O O . VAL A 1 91 ? -1.248 -1.726 6.853 1.00 97.56 91 VAL A O 1
ATOM 712 N N . SER A 1 92 ? 0.099 -2.139 5.108 1.00 96.94 92 SER A N 1
ATOM 713 C CA . SER A 1 92 ? 1.163 -1.215 5.516 1.00 96.94 92 SER A CA 1
ATOM 714 C C . SER A 1 92 ? 1.516 -0.233 4.403 1.00 96.94 92 SER A C 1
ATOM 716 O O . SER A 1 92 ? 1.363 -0.543 3.228 1.00 96.94 92 SER A O 1
ATOM 718 N N . ALA A 1 93 ? 2.036 0.933 4.768 1.00 96.19 93 ALA A N 1
ATOM 719 C CA . ALA A 1 93 ? 2.790 1.801 3.881 1.00 96.19 93 ALA A CA 1
ATOM 720 C C . ALA A 1 93 ? 4.282 1.516 4.055 1.00 96.19 93 ALA A C 1
ATOM 722 O O . ALA A 1 93 ? 4.755 1.361 5.182 1.00 96.19 93 ALA A O 1
ATOM 723 N N . SER A 1 94 ? 5.004 1.484 2.947 1.00 95.69 94 SER A N 1
ATOM 724 C CA . SER A 1 94 ? 6.455 1.410 2.883 1.00 95.69 94 SER A CA 1
ATOM 725 C C . SER A 1 94 ? 6.958 2.644 2.154 1.00 95.69 94 SER A C 1
ATOM 727 O O . SER A 1 94 ? 6.492 2.926 1.048 1.00 95.69 94 SER A O 1
ATOM 729 N N . GLY A 1 95 ? 7.897 3.353 2.771 1.00 94.44 95 GLY A N 1
ATOM 730 C CA . GLY A 1 95 ? 8.525 4.546 2.215 1.00 94.44 95 GLY A CA 1
ATOM 731 C C . GLY A 1 95 ? 10.011 4.610 2.542 1.00 94.44 95 GLY A C 1
ATOM 732 O O . GLY A 1 95 ? 10.492 3.922 3.440 1.00 94.44 95 GLY A O 1
ATOM 733 N N . THR A 1 96 ? 10.732 5.462 1.829 1.00 94.31 96 THR A N 1
ATOM 734 C CA . THR A 1 96 ? 12.138 5.758 2.070 1.00 94.31 96 THR A CA 1
ATOM 735 C C . THR A 1 96 ? 12.306 7.190 2.561 1.00 94.31 96 THR A C 1
ATOM 737 O O . THR A 1 96 ? 11.889 8.150 1.909 1.00 94.31 96 THR A O 1
ATOM 740 N N . LYS A 1 97 ? 12.986 7.346 3.699 1.00 91.50 97 LYS A N 1
ATOM 741 C CA . LYS A 1 97 ? 13.346 8.643 4.276 1.00 91.50 97 LYS A CA 1
ATOM 742 C C . LYS A 1 97 ? 14.807 8.634 4.696 1.00 91.50 97 LYS A C 1
ATOM 744 O O . LYS A 1 97 ? 15.254 7.711 5.365 1.00 91.50 97 LYS A O 1
ATOM 749 N N . ASP A 1 98 ? 15.569 9.637 4.262 1.00 92.69 98 ASP A N 1
ATOM 750 C CA . ASP A 1 98 ? 17.015 9.741 4.523 1.00 92.69 98 ASP A CA 1
ATOM 751 C C . ASP A 1 98 ? 17.801 8.462 4.143 1.00 92.69 98 ASP A C 1
ATOM 753 O O . ASP A 1 98 ? 18.776 8.078 4.792 1.00 92.69 98 ASP A O 1
ATOM 757 N N . GLY A 1 99 ? 17.354 7.776 3.081 1.00 89.06 99 GLY A N 1
ATOM 758 C CA . GLY A 1 99 ? 17.923 6.509 2.603 1.00 89.06 99 GLY A CA 1
ATOM 759 C C . GLY A 1 99 ? 17.603 5.289 3.475 1.00 89.06 99 GLY A C 1
ATOM 760 O O . GLY A 1 99 ? 18.195 4.230 3.277 1.00 89.06 99 GLY A O 1
ATOM 761 N N . GLN A 1 100 ? 16.707 5.426 4.454 1.00 92.38 100 GLN A N 1
ATOM 762 C CA . GLN A 1 100 ? 16.253 4.346 5.324 1.00 92.38 100 GLN A CA 1
ATOM 763 C C . GLN A 1 100 ? 14.841 3.905 4.956 1.00 92.38 100 GLN A C 1
ATOM 765 O O . GLN A 1 100 ? 13.992 4.723 4.611 1.00 92.38 100 GLN A O 1
ATOM 770 N N . HIS A 1 101 ? 14.597 2.603 5.087 1.00 93.19 101 HIS A N 1
ATOM 771 C CA . HIS A 1 101 ? 13.265 2.027 4.974 1.00 93.19 101 HIS A CA 1
ATOM 772 C C . HIS A 1 101 ? 12.406 2.396 6.184 1.00 93.19 101 HIS A C 1
ATOM 774 O O . HIS A 1 101 ? 12.777 2.100 7.321 1.00 93.19 101 HIS A O 1
ATOM 780 N N . GLU A 1 102 ? 11.228 2.952 5.938 1.00 94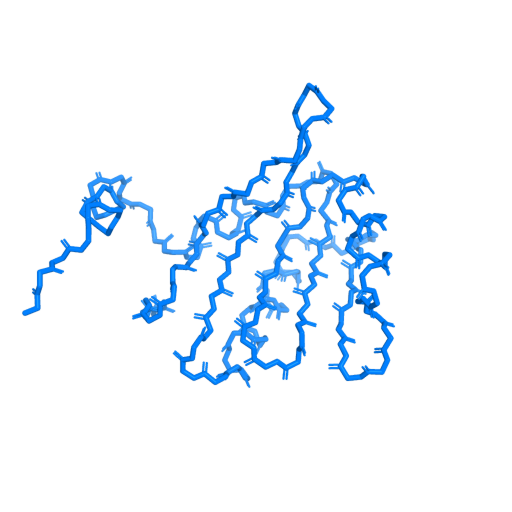.38 102 GLU A N 1
ATOM 781 C CA . GLU A 1 102 ? 10.196 3.182 6.939 1.00 94.38 102 GLU A CA 1
ATOM 782 C C . GLU A 1 102 ? 8.950 2.359 6.599 1.00 94.38 102 GLU A C 1
ATOM 784 O O . GLU A 1 102 ? 8.481 2.338 5.460 1.00 94.38 102 GLU A O 1
ATOM 789 N N . ILE A 1 103 ? 8.393 1.687 7.610 1.00 94.25 103 ILE A N 1
ATOM 790 C CA . ILE A 1 103 ? 7.129 0.957 7.504 1.00 94.25 103 ILE A CA 1
ATOM 791 C C . ILE A 1 103 ? 6.137 1.582 8.474 1.00 94.25 103 ILE A C 1
ATOM 793 O O . ILE A 1 103 ? 6.409 1.698 9.668 1.00 94.25 103 ILE A O 1
ATOM 797 N N . THR A 1 104 ? 4.963 1.934 7.966 1.00 93.69 104 THR A N 1
ATOM 798 C CA . THR A 1 104 ? 3.835 2.407 8.768 1.00 93.69 104 THR A CA 1
ATOM 799 C C . THR A 1 104 ? 2.671 1.442 8.625 1.00 93.69 104 THR A C 1
ATOM 801 O O . THR A 1 104 ? 2.254 1.118 7.518 1.00 93.69 104 THR A O 1
ATOM 804 N N . THR A 1 105 ? 2.100 0.991 9.736 1.00 94.00 105 THR A N 1
ATOM 805 C CA . THR A 1 105 ? 0.867 0.196 9.699 1.00 94.00 105 THR A CA 1
ATOM 806 C C . THR A 1 105 ? -0.316 1.092 9.315 1.00 94.00 105 THR A C 1
ATOM 808 O O . THR A 1 105 ? -0.528 2.131 9.941 1.00 94.00 105 THR A O 1
ATOM 811 N N . LEU A 1 106 ? -1.091 0.697 8.300 1.00 93.69 106 LEU A N 1
ATOM 812 C CA . LEU A 1 106 ? -2.300 1.402 7.846 1.00 93.69 106 LEU A CA 1
ATOM 813 C C . LEU A 1 106 ? -3.574 0.686 8.279 1.00 93.69 106 LEU A C 1
ATOM 815 O O . LEU A 1 106 ? -4.529 1.360 8.635 1.00 93.69 106 LEU A O 1
ATOM 819 N N . ILE A 1 107 ? -3.569 -0.643 8.291 1.00 94.12 107 ILE A N 1
ATOM 820 C CA . ILE A 1 107 ? -4.590 -1.498 8.901 1.00 94.12 107 ILE A CA 1
ATOM 821 C C . ILE A 1 107 ? -3.823 -2.610 9.608 1.00 94.12 107 ILE A C 1
ATOM 823 O O . ILE A 1 107 ? -3.040 -3.315 8.967 1.00 94.12 107 ILE A O 1
ATOM 827 N N . ALA A 1 108 ? -3.968 -2.731 10.924 1.00 93.31 108 ALA A N 1
ATOM 828 C CA . ALA A 1 108 ? -3.228 -3.721 11.696 1.00 93.31 108 ALA A CA 1
ATOM 829 C C . ALA A 1 108 ? -3.776 -5.141 11.490 1.00 93.31 108 ALA A C 1
ATOM 831 O O . ALA A 1 108 ? -4.930 -5.343 11.121 1.00 93.31 108 ALA A O 1
ATOM 832 N N . GLN A 1 109 ? -2.945 -6.148 11.772 1.00 90.31 109 GLN A N 1
ATOM 833 C CA . GLN A 1 109 ? -3.409 -7.537 11.775 1.00 90.31 109 GLN A CA 1
ATOM 834 C C . GLN A 1 109 ? -4.556 -7.714 12.774 1.00 90.31 109 GLN A C 1
ATOM 836 O O . GLN A 1 109 ? -4.477 -7.227 13.907 1.00 90.31 109 GLN A O 1
ATOM 841 N N . PHE A 1 110 ? -5.590 -8.443 12.346 1.00 89.44 110 PHE A N 1
ATOM 842 C CA . PHE A 1 110 ? -6.836 -8.671 13.090 1.00 89.44 110 PHE A CA 1
ATOM 843 C C . PHE A 1 110 ? -7.676 -7.407 13.348 1.00 89.44 110 PHE A C 1
ATOM 845 O O . PHE A 1 110 ? -8.621 -7.454 14.136 1.00 89.44 110 PHE A O 1
ATOM 852 N N . GLU A 1 111 ? -7.342 -6.281 12.712 1.00 86.25 111 GLU A N 1
ATOM 853 C CA . GLU A 1 111 ? -8.216 -5.113 12.649 1.00 86.25 111 GLU A CA 1
ATOM 854 C C . GLU A 1 111 ? -9.278 -5.355 11.578 1.00 86.25 111 GLU A C 1
ATOM 856 O O . GLU A 1 111 ? -8.962 -5.586 10.410 1.00 86.25 111 GLU A O 1
ATOM 861 N N . GLU A 1 112 ? -10.546 -5.295 11.972 1.00 78.50 112 GLU A N 1
ATOM 862 C CA . GLU A 1 112 ? -11.622 -5.240 10.992 1.00 78.50 112 GLU A CA 1
ATOM 863 C C . GLU A 1 112 ? -11.746 -3.807 10.468 1.00 78.50 112 GLU A C 1
ATOM 865 O O . GLU A 1 112 ? -11.795 -2.849 11.241 1.00 78.50 112 GLU A O 1
ATOM 870 N N . ALA A 1 113 ? -11.804 -3.670 9.147 1.00 69.69 113 ALA A N 1
ATOM 871 C CA . ALA A 1 113 ? -11.888 -2.391 8.457 1.00 69.69 113 ALA A CA 1
ATOM 872 C C . ALA A 1 113 ? -13.232 -2.303 7.718 1.00 69.69 113 ALA A C 1
ATOM 874 O O . ALA A 1 113 ? -13.288 -2.498 6.503 1.00 69.69 113 ALA A O 1
ATOM 875 N N . PHE A 1 114 ? -14.309 -2.087 8.483 1.00 64.75 114 PHE A N 1
ATOM 876 C CA . PHE A 1 114 ? -15.673 -1.899 7.967 1.00 64.75 114 PHE A CA 1
ATOM 877 C C . PHE A 1 114 ? -15.882 -0.503 7.371 1.00 64.75 114 PHE A C 1
ATOM 879 O O . PHE A 1 114 ? -15.252 0.457 7.875 1.00 64.75 114 PHE A O 1
#